Protein AF-A0A2S8WC53-F1 (afdb_monomer)

Nearest PDB structures (foldseek):
  3fcs-assembly2_D  TM=5.038E-01  e=6.935E+00  Homo sapiens
  8xfg-assembly1_B  TM=4.678E-01  e=7.428E+00  Homo sapiens

Solvent-accessible surface area (backbone atoms only — not comparable to full-atom values): 4264 Å² total; per-residue (Å²): 132,88,50,76,48,77,49,76,49,71,41,57,65,93,42,44,70,60,50,60,70,41,42,64,57,53,52,55,60,47,52,66,56,35,79,82,34,82,40,70,48,82,44,82,41,67,59,64,76,82,85,62,74,72,72,74,76,74,89,64,76,75,82,84,124

Structure (mmCIF, N/CA/C/O backbone):
data_AF-A0A2S8WC53-F1
#
_entry.id   AF-A0A2S8WC53-F1
#
loop_
_atom_site.group_PDB
_atom_site.id
_atom_site.type_symbol
_atom_site.label_atom_id
_atom_site.label_alt_id
_atom_site.label_comp_id
_atom_site.label_asym_id
_atom_site.label_entity_id
_atom_site.label_seq_id
_atom_site.pdbx_PDB_ins_code
_atom_site.Cartn_x
_atom_site.Cartn_y
_atom_site.Cartn_z
_atom_site.occupancy
_atom_site.B_iso_or_equiv
_atom_site.auth_seq_id
_atom_site.auth_comp_id
_atom_site.auth_asym_id
_atom_site.auth_atom_id
_atom_site.pdbx_PDB_model_num
ATOM 1 N N . MET A 1 1 ? -17.746 -1.811 19.532 1.00 65.25 1 MET A N 1
ATOM 2 C CA . MET A 1 1 ? -17.509 -2.578 18.283 1.00 65.25 1 MET A CA 1
ATOM 3 C C . MET A 1 1 ? -16.137 -2.203 17.767 1.00 65.25 1 MET A C 1
ATOM 5 O O . MET A 1 1 ? -15.9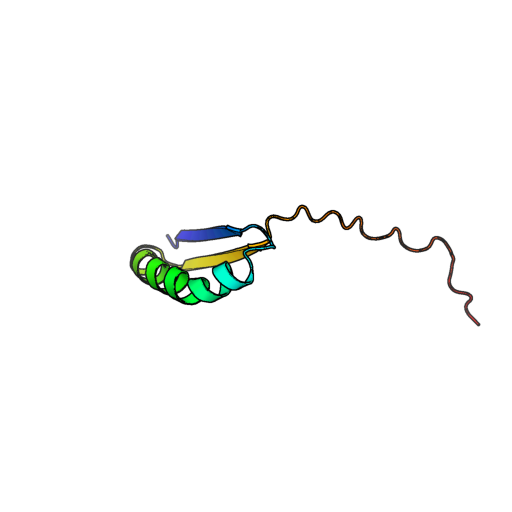70 -1.037 17.450 1.00 65.25 1 MET A O 1
ATOM 9 N N . LYS A 1 2 ? -15.185 -3.142 17.696 1.00 65.69 2 LYS A N 1
ATOM 10 C CA . LYS A 1 2 ? -13.877 -2.861 17.092 1.00 65.69 2 LYS A CA 1
ATOM 11 C C . LYS A 1 2 ? -14.012 -2.860 15.572 1.00 65.69 2 LYS A C 1
ATOM 13 O O . LYS A 1 2 ? -14.391 -3.888 15.010 1.00 65.69 2 LYS A O 1
ATOM 18 N N . ARG A 1 3 ? -13.754 -1.728 14.917 1.00 69.44 3 ARG A N 1
ATOM 19 C CA . ARG A 1 3 ? -13.837 -1.612 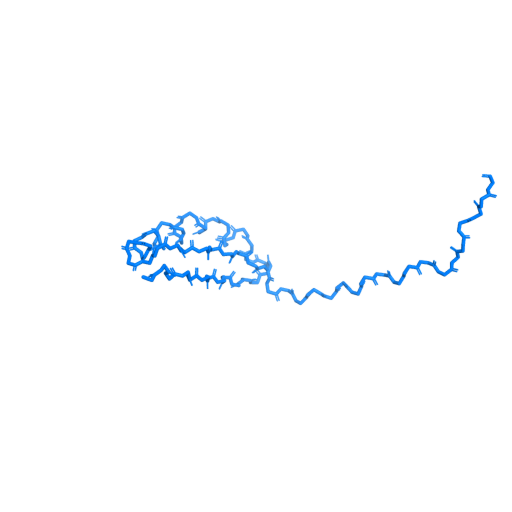13.449 1.00 69.44 3 ARG A CA 1
ATOM 20 C C . ARG A 1 3 ? -12.438 -1.737 12.855 1.00 69.44 3 ARG A C 1
ATOM 22 O O . ARG A 1 3 ? -11.539 -0.984 13.212 1.00 69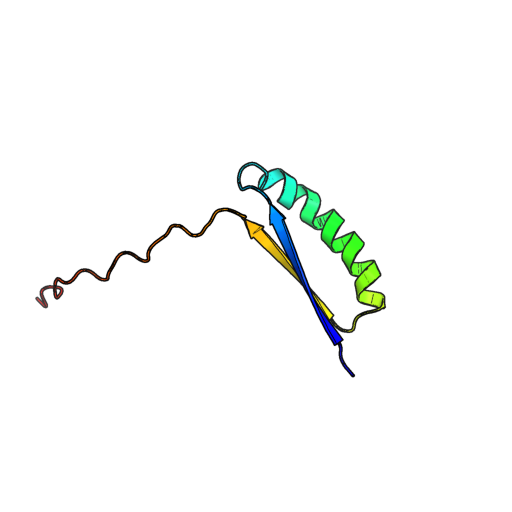.44 3 ARG A O 1
ATOM 29 N N . LYS A 1 4 ? -12.252 -2.713 11.965 1.00 77.56 4 LYS A N 1
ATOM 30 C CA . LYS A 1 4 ? -11.006 -2.907 11.217 1.00 77.56 4 LYS A CA 1
ATOM 31 C C . LYS A 1 4 ? -11.195 -2.372 9.803 1.00 77.56 4 LYS A C 1
ATOM 33 O O . LYS A 1 4 ? -12.113 -2.814 9.116 1.00 77.56 4 LYS A O 1
ATOM 38 N N . ALA A 1 5 ? -10.309 -1.483 9.375 1.00 74.94 5 ALA A N 1
ATOM 39 C CA . ALA A 1 5 ? -10.231 -1.016 7.996 1.00 74.94 5 ALA A CA 1
ATOM 40 C C . ALA A 1 5 ? -8.922 -1.507 7.364 1.00 74.94 5 ALA A C 1
ATOM 42 O O . ALA A 1 5 ? -7.885 -1.574 8.027 1.00 74.94 5 ALA A O 1
ATOM 43 N N . VAL A 1 6 ? -8.974 -1.888 6.089 1.00 78.06 6 VAL A N 1
ATOM 44 C CA . VAL A 1 6 ? -7.795 -2.286 5.312 1.00 78.06 6 VAL A CA 1
ATOM 45 C C . VAL A 1 6 ? -7.723 -1.377 4.098 1.00 78.06 6 VAL A C 1
ATOM 47 O O . VAL A 1 6 ? -8.689 -1.298 3.342 1.00 78.06 6 VAL A O 1
ATOM 50 N N . ILE A 1 7 ? -6.593 -0.697 3.925 1.00 80.19 7 ILE A N 1
ATOM 51 C CA . ILE A 1 7 ? -6.345 0.197 2.792 1.00 80.19 7 ILE A CA 1
ATOM 52 C C . ILE A 1 7 ? -5.248 -0.435 1.943 1.00 80.19 7 ILE A C 1
ATOM 54 O O . ILE A 1 7 ? -4.149 -0.705 2.432 1.00 80.19 7 ILE A O 1
ATOM 58 N N . THR A 1 8 ? -5.560 -0.682 0.673 1.00 81.44 8 THR A N 1
ATOM 59 C CA . THR A 1 8 ? -4.595 -1.193 -0.306 1.00 81.44 8 THR A CA 1
ATOM 60 C C . THR A 1 8 ? -4.236 -0.068 -1.259 1.00 81.44 8 THR A C 1
ATOM 62 O O . THR A 1 8 ? -5.124 0.558 -1.834 1.00 81.44 8 THR A O 1
ATOM 65 N N . ILE A 1 9 ? -2.941 0.196 -1.392 1.00 80.88 9 ILE A N 1
ATOM 66 C CA . ILE A 1 9 ? -2.394 1.198 -2.301 1.00 80.88 9 ILE A CA 1
ATOM 67 C C . ILE A 1 9 ? -1.685 0.445 -3.412 1.00 80.88 9 ILE A C 1
ATOM 69 O O . ILE A 1 9 ? -0.668 -0.214 -3.182 1.00 80.88 9 ILE A O 1
ATOM 73 N N . GLU A 1 10 ? -2.263 0.537 -4.600 1.00 81.50 10 GLU A N 1
ATOM 74 C CA . GLU A 1 10 ? -1.725 -0.064 -5.808 1.00 81.50 10 GLU A CA 1
ATOM 75 C C . GLU A 1 10 ? -0.910 0.971 -6.577 1.00 81.50 10 GLU A C 1
ATOM 77 O O . GLU A 1 10 ? -1.315 2.128 -6.711 1.00 81.50 10 GLU A O 1
ATOM 82 N N . TYR A 1 11 ? 0.245 0.551 -7.075 1.00 77.12 11 TYR A N 1
ATOM 83 C CA . TYR A 1 11 ? 1.124 1.363 -7.909 1.00 77.12 11 TYR A CA 1
ATOM 84 C C . TYR A 1 11 ? 1.655 0.525 -9.067 1.00 77.12 11 TYR A C 1
ATOM 86 O O . TYR A 1 11 ? 1.763 -0.698 -8.970 1.00 77.12 11 TYR A O 1
ATOM 94 N N . GLU A 1 12 ? 1.997 1.186 -10.168 1.00 75.31 12 GLU A N 1
ATOM 95 C CA . GLU A 1 12 ? 2.709 0.546 -11.272 1.00 75.31 12 GLU A CA 1
ATOM 96 C C . GLU A 1 12 ? 4.135 0.186 -10.824 1.00 75.31 12 GLU A C 1
ATOM 98 O O . GLU A 1 12 ? 4.788 0.962 -10.126 1.00 75.31 12 GLU A O 1
ATOM 103 N N . ALA A 1 13 ? 4.650 -0.976 -11.231 1.00 68.00 13 ALA A N 1
ATOM 104 C CA . ALA A 1 13 ? 5.975 -1.457 -10.822 1.00 68.00 13 ALA A CA 1
ATOM 105 C C . ALA A 1 13 ? 7.124 -0.478 -11.120 1.00 68.00 13 ALA A C 1
ATOM 107 O O . ALA A 1 13 ? 8.095 -0.403 -10.369 1.00 68.00 13 ALA A O 1
ATOM 108 N N . GLU A 1 14 ? 7.014 0.280 -12.213 1.00 74.19 14 GLU A N 1
ATOM 109 C CA . GLU A 1 14 ? 7.991 1.305 -12.607 1.00 74.19 14 GLU A CA 1
ATOM 110 C C . GLU A 1 14 ? 8.074 2.445 -11.582 1.00 74.19 14 GLU A C 1
ATOM 112 O O . GLU A 1 14 ? 9.116 3.083 -11.423 1.00 74.19 14 GLU A O 1
ATOM 117 N N . ASP A 1 15 ? 7.004 2.641 -10.815 1.00 77.19 15 ASP A N 1
ATOM 118 C CA . ASP A 1 15 ? 6.915 3.620 -9.746 1.00 77.19 15 ASP A CA 1
ATOM 119 C C . ASP A 1 15 ? 7.190 3.022 -8.360 1.00 77.19 15 ASP A C 1
ATOM 121 O O . ASP A 1 15 ? 7.076 3.744 -7.370 1.00 77.19 15 ASP A O 1
ATOM 125 N N . TYR A 1 16 ? 7.619 1.755 -8.252 1.00 73.00 16 TYR A N 1
ATOM 126 C CA . TYR A 1 16 ? 7.898 1.097 -6.965 1.00 73.00 16 TYR A CA 1
ATOM 127 C C . TYR A 1 16 ? 8.801 1.941 -6.059 1.00 73.00 16 TYR A C 1
ATOM 129 O O . TYR A 1 16 ? 8.471 2.184 -4.902 1.00 73.00 16 TYR A O 1
ATOM 137 N N . LEU A 1 17 ? 9.917 2.457 -6.584 1.00 72.94 17 LEU A N 1
ATOM 138 C CA . LEU A 1 17 ? 10.843 3.270 -5.789 1.00 72.94 17 LEU A CA 1
ATOM 139 C C . 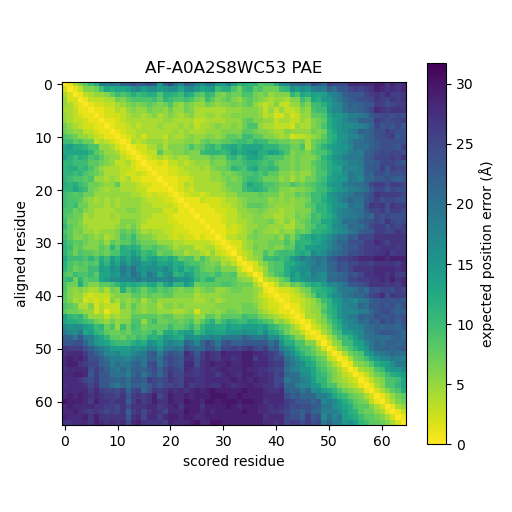LEU A 1 17 ? 10.212 4.595 -5.336 1.00 72.94 17 LEU A C 1
ATOM 141 O O . LEU A 1 17 ? 10.468 5.045 -4.219 1.00 72.94 17 LEU A O 1
ATOM 145 N N . LYS A 1 18 ? 9.349 5.199 -6.162 1.00 78.38 18 LYS A N 1
ATOM 146 C CA . LYS A 1 18 ? 8.603 6.415 -5.798 1.00 78.38 18 LYS A CA 1
ATOM 147 C C . LYS A 1 18 ? 7.530 6.112 -4.751 1.00 78.38 18 LYS A C 1
ATOM 149 O O . LYS A 1 18 ? 7.347 6.901 -3.825 1.00 78.38 18 LYS A O 1
ATOM 154 N N . ALA A 1 19 ? 6.850 4.973 -4.869 1.00 75.38 19 ALA A N 1
ATOM 155 C CA . ALA A 1 19 ? 5.866 4.498 -3.905 1.00 75.38 19 ALA A CA 1
ATOM 156 C C . ALA A 1 19 ? 6.520 4.195 -2.547 1.00 75.38 19 ALA A C 1
ATOM 158 O O . ALA A 1 19 ? 6.027 4.661 -1.523 1.00 75.38 19 ALA A O 1
ATOM 159 N N . MET A 1 20 ? 7.677 3.524 -2.539 1.00 75.50 20 MET A N 1
ATOM 160 C CA . MET A 1 20 ? 8.474 3.259 -1.333 1.00 75.50 20 MET A CA 1
ATOM 161 C C . MET A 1 20 ? 8.984 4.547 -0.681 1.00 75.50 20 MET A C 1
ATOM 163 O O . MET A 1 20 ? 8.913 4.695 0.537 1.00 75.50 20 MET A O 1
ATOM 167 N N . ALA A 1 21 ? 9.453 5.517 -1.472 1.00 80.19 21 ALA A N 1
ATOM 168 C CA . ALA A 1 21 ? 9.880 6.813 -0.942 1.00 80.19 21 ALA A CA 1
ATOM 169 C C . ALA A 1 21 ? 8.727 7.564 -0.249 1.00 80.19 21 ALA A C 1
ATOM 171 O O . ALA A 1 21 ? 8.939 8.232 0.764 1.00 80.19 21 ALA A O 1
ATOM 172 N N . ARG A 1 22 ? 7.498 7.412 -0.759 1.00 81.75 22 ARG A N 1
ATOM 173 C CA . ARG A 1 22 ? 6.279 8.022 -0.202 1.00 81.75 22 ARG A CA 1
ATOM 174 C C . ARG A 1 22 ? 5.586 7.172 0.859 1.00 81.75 22 ARG A C 1
ATOM 176 O O . ARG A 1 22 ? 4.696 7.674 1.540 1.00 81.75 22 ARG A O 1
ATOM 183 N N . GLU A 1 23 ? 5.994 5.921 1.066 1.00 82.19 23 GLU A N 1
ATOM 184 C CA . GLU A 1 23 ? 5.375 5.017 2.042 1.00 82.19 23 GLU A CA 1
ATOM 185 C C . GLU A 1 23 ? 5.345 5.638 3.444 1.00 82.19 23 GLU A C 1
ATOM 187 O O . GLU A 1 23 ? 4.330 5.568 4.138 1.00 82.19 23 GLU A O 1
ATOM 192 N N . LYS A 1 24 ? 6.437 6.294 3.853 1.00 79.69 24 LYS A N 1
ATOM 193 C CA . LYS A 1 24 ? 6.525 6.963 5.157 1.00 79.69 24 LYS A CA 1
ATOM 194 C C . LYS A 1 24 ? 5.522 8.114 5.283 1.00 79.69 24 LYS A C 1
ATOM 196 O O . LYS A 1 24 ? 4.906 8.260 6.337 1.00 79.69 24 LYS A O 1
ATOM 201 N N . GLU A 1 25 ? 5.351 8.911 4.231 1.00 82.81 25 GLU A N 1
ATOM 202 C CA . GLU A 1 25 ? 4.390 10.022 4.194 1.00 82.81 25 GLU A CA 1
ATOM 203 C C . GLU A 1 25 ? 2.953 9.506 4.230 1.00 82.81 25 GLU A C 1
ATOM 205 O O . GLU A 1 25 ? 2.138 9.990 5.014 1.00 82.81 25 GLU A O 1
ATOM 210 N N . ILE A 1 26 ? 2.664 8.458 3.456 1.00 79.81 26 ILE A N 1
ATOM 211 C CA . ILE A 1 26 ? 1.341 7.842 3.407 1.00 79.81 26 ILE A CA 1
ATOM 212 C C . ILE A 1 26 ? 0.994 7.189 4.748 1.00 79.81 26 ILE A C 1
ATOM 214 O O . ILE A 1 26 ? -0.088 7.418 5.284 1.00 79.81 26 ILE A O 1
ATOM 218 N N . ARG A 1 27 ? 1.921 6.429 5.347 1.00 78.31 27 ARG A N 1
ATOM 219 C CA . ARG A 1 27 ? 1.729 5.873 6.694 1.00 78.31 27 ARG A CA 1
ATOM 220 C C . ARG A 1 27 ? 1.475 6.982 7.712 1.00 78.31 27 ARG A C 1
ATOM 222 O O . ARG A 1 27 ? 0.584 6.830 8.538 1.00 78.31 27 ARG A O 1
ATOM 229 N N . ARG A 1 28 ? 2.208 8.099 7.641 1.00 81.62 28 ARG A N 1
ATOM 230 C CA . ARG A 1 28 ? 2.013 9.244 8.543 1.00 81.62 28 ARG A CA 1
ATOM 231 C C . ARG A 1 28 ? 0.620 9.864 8.391 1.00 81.62 28 ARG A C 1
ATOM 233 O O . ARG A 1 28 ? -0.044 10.053 9.402 1.00 81.62 28 ARG A O 1
ATOM 240 N N . ALA A 1 29 ? 0.157 10.102 7.164 1.00 80.25 29 ALA A N 1
ATOM 241 C CA . ALA A 1 29 ? -1.190 10.621 6.906 1.00 80.25 29 ALA A CA 1
ATOM 242 C C . ALA A 1 29 ? -2.294 9.657 7.391 1.00 80.25 29 ALA A C 1
ATOM 244 O O . ALA A 1 29 ? -3.325 10.076 7.910 1.00 80.25 29 ALA A O 1
ATOM 245 N N . LEU A 1 30 ? -2.069 8.345 7.274 1.00 76.75 30 LEU A N 1
ATOM 246 C CA . LEU A 1 30 ? -3.026 7.324 7.711 1.00 76.75 30 LEU A CA 1
ATOM 247 C C . LEU A 1 30 ? -3.045 7.108 9.233 1.00 76.75 30 LEU A C 1
ATOM 249 O O . LEU A 1 30 ? -4.058 6.655 9.764 1.00 76.75 30 LEU A O 1
ATOM 253 N N . VAL A 1 31 ? -1.973 7.449 9.954 1.00 74.38 31 VAL A N 1
ATOM 254 C CA . VAL A 1 31 ? -1.959 7.432 11.429 1.00 74.38 31 VAL A CA 1
ATOM 255 C C . VAL A 1 31 ? -2.967 8.431 11.998 1.00 74.38 31 VAL A C 1
ATOM 257 O O . VAL A 1 31 ? -3.649 8.106 12.968 1.00 74.38 31 VAL A O 1
ATOM 260 N N . GLU A 1 32 ? -3.124 9.598 11.371 1.00 72.00 32 GLU A N 1
ATOM 261 C CA . GLU A 1 32 ? -4.130 10.590 11.774 1.00 72.00 32 GLU A CA 1
ATOM 262 C C . GLU A 1 32 ? -5.558 10.038 11.615 1.00 72.00 32 GLU A C 1
ATOM 264 O O . GLU A 1 32 ? -6.404 10.227 12.487 1.00 72.00 32 GLU A O 1
ATOM 269 N N . LEU A 1 33 ? -5.808 9.248 10.564 1.00 68.25 33 LEU A N 1
ATOM 270 C CA . LEU A 1 33 ? -7.081 8.545 10.349 1.00 68.25 33 LEU A CA 1
ATOM 271 C C . LEU A 1 33 ? -7.298 7.370 11.318 1.00 68.25 33 LEU A C 1
ATOM 273 O O . LEU A 1 33 ? -8.436 7.057 11.679 1.00 68.25 33 LEU A O 1
ATOM 277 N N . ASN A 1 34 ? -6.220 6.729 11.775 1.00 64.19 34 ASN A N 1
ATOM 278 C CA . ASN A 1 34 ? -6.277 5.636 12.747 1.00 64.19 34 ASN A CA 1
ATOM 279 C C . ASN A 1 34 ? -6.721 6.118 14.141 1.00 64.19 34 ASN A C 1
ATOM 281 O O . ASN A 1 34 ? -7.163 5.308 14.943 1.00 64.19 34 ASN A O 1
ATOM 285 N N . ALA A 1 35 ? -6.694 7.423 14.433 1.00 62.56 35 ALA A N 1
ATOM 286 C CA . ALA A 1 35 ? -7.288 7.955 15.664 1.00 62.56 35 ALA A CA 1
ATOM 287 C C . ALA A 1 35 ? -8.815 7.729 15.740 1.00 62.56 35 ALA A C 1
ATOM 289 O O . ALA A 1 35 ? -9.388 7.720 16.827 1.00 62.56 35 ALA A O 1
ATOM 290 N N . VAL A 1 36 ? -9.471 7.517 14.592 1.00 65.69 36 VAL A N 1
ATOM 291 C CA . VAL A 1 36 ? -10.928 7.320 14.476 1.00 65.69 36 VAL A CA 1
ATOM 292 C C . VAL A 1 36 ? -11.299 5.839 14.282 1.00 65.69 36 VAL A C 1
ATOM 294 O O . VAL A 1 36 ? -12.458 5.457 14.442 1.00 65.69 36 VAL A O 1
ATOM 297 N N . SER A 1 37 ? -10.331 4.980 13.945 1.00 61.41 37 SER A N 1
ATOM 298 C CA . SER A 1 37 ? -10.542 3.552 13.667 1.00 61.41 37 SER A CA 1
ATOM 299 C C . SER A 1 37 ? -9.691 2.684 14.585 1.00 61.41 37 SER A C 1
ATOM 301 O O . SER A 1 37 ? -8.494 2.887 14.693 1.00 61.41 37 SER A O 1
ATOM 303 N N . ASP A 1 38 ? -10.270 1.646 15.190 1.00 65.06 38 ASP A N 1
ATOM 304 C CA . ASP A 1 38 ? -9.552 0.810 16.165 1.00 65.06 38 ASP A CA 1
ATOM 305 C C . ASP A 1 38 ? -8.314 0.090 15.588 1.00 65.06 38 ASP A C 1
ATOM 307 O O . ASP A 1 38 ? -7.460 -0.365 16.355 1.00 65.06 38 ASP A O 1
ATOM 311 N N . ARG A 1 39 ? -8.235 -0.091 14.253 1.00 69.06 39 ARG A N 1
ATOM 312 C CA . ARG A 1 39 ? -7.106 -0.739 13.561 1.00 69.06 39 ARG A CA 1
ATOM 313 C C . ARG A 1 39 ? -7.137 -0.527 12.035 1.00 69.06 39 ARG A C 1
ATOM 315 O O . ARG A 1 39 ? -7.941 -1.172 11.354 1.00 69.06 39 ARG A O 1
ATOM 322 N N . ILE A 1 40 ? -6.237 0.296 11.492 1.00 70.75 40 ILE A N 1
ATOM 323 C CA . ILE A 1 40 ? -5.970 0.408 10.043 1.00 70.75 40 ILE A CA 1
ATOM 324 C C . ILE A 1 40 ? -4.756 -0.458 9.661 1.00 70.75 40 ILE A C 1
ATOM 326 O O . ILE A 1 40 ? -3.669 -0.281 10.207 1.00 70.75 40 ILE A O 1
ATOM 330 N N . ASP A 1 41 ? -4.939 -1.396 8.725 1.00 75.19 41 ASP A N 1
ATOM 331 C CA . ASP A 1 41 ? -3.851 -2.154 8.078 1.00 75.19 41 ASP A CA 1
ATOM 332 C C . ASP A 1 41 ? -3.586 -1.564 6.684 1.00 75.19 41 ASP A C 1
ATOM 334 O O . ASP A 1 41 ? -4.521 -1.426 5.891 1.00 75.19 41 ASP A O 1
ATOM 338 N N . VAL A 1 42 ? -2.333 -1.205 6.387 1.00 72.88 42 VAL A N 1
ATOM 339 C CA . VAL A 1 42 ? -1.938 -0.566 5.120 1.00 72.88 42 VAL A CA 1
ATOM 340 C C . VAL A 1 42 ? -1.078 -1.529 4.322 1.00 72.88 42 VAL A C 1
ATOM 342 O O . VAL A 1 42 ? -0.055 -2.007 4.814 1.00 72.88 42 VAL A O 1
ATOM 345 N N . ARG A 1 43 ? -1.489 -1.807 3.084 1.00 78.31 43 ARG A N 1
ATOM 346 C CA . ARG A 1 43 ? -0.798 -2.736 2.187 1.00 78.31 43 ARG A CA 1
ATOM 347 C C . ARG A 1 43 ? -0.385 -2.030 0.907 1.00 78.31 43 ARG A C 1
ATOM 349 O O . ARG A 1 43 ? -1.201 -1.384 0.259 1.00 78.31 43 ARG A O 1
ATOM 356 N N . PHE A 1 44 ? 0.876 -2.208 0.546 1.00 74.62 44 PHE A N 1
ATOM 357 C CA . PHE A 1 44 ? 1.466 -1.730 -0.696 1.00 74.62 44 PHE A CA 1
ATOM 358 C C . PHE A 1 44 ? 1.539 -2.906 -1.668 1.00 74.62 44 PHE A C 1
ATOM 360 O O . PHE A 1 44 ? 2.134 -3.935 -1.342 1.00 74.62 44 PHE A O 1
ATOM 367 N N . GLY A 1 45 ? 0.891 -2.776 -2.823 1.00 72.94 45 GLY A N 1
ATOM 368 C CA . GLY A 1 45 ? 0.839 -3.820 -3.843 1.00 72.94 45 GLY A CA 1
ATOM 369 C C . GLY A 1 45 ? 1.296 -3.298 -5.197 1.00 72.94 45 GLY A C 1
ATOM 370 O O . GLY A 1 45 ? 0.822 -2.262 -5.651 1.00 72.94 45 GLY A O 1
ATOM 371 N N . ASP A 1 46 ? 2.189 -4.038 -5.849 1.00 72.69 46 ASP A N 1
ATOM 372 C CA . ASP A 1 46 ? 2.449 -3.852 -7.275 1.00 72.69 46 ASP A CA 1
ATOM 373 C C . ASP A 1 46 ? 1.196 -4.269 -8.061 1.00 72.69 46 ASP A C 1
ATOM 375 O O . ASP A 1 46 ? 0.647 -5.357 -7.843 1.00 72.69 46 ASP A O 1
ATOM 379 N N . ARG A 1 47 ? 0.738 -3.386 -8.951 1.00 67.50 47 ARG A N 1
ATOM 380 C CA . ARG A 1 47 ? -0.450 -3.568 -9.789 1.00 67.50 47 ARG A CA 1
ATOM 381 C C . ARG A 1 47 ? -0.240 -4.583 -10.912 1.00 67.50 47 ARG A C 1
ATOM 383 O O . ARG A 1 47 ? -1.209 -4.968 -11.570 1.00 67.50 47 ARG A O 1
ATOM 390 N N . ARG A 1 48 ? 0.995 -5.050 -11.143 1.00 63.25 48 ARG A N 1
ATOM 391 C CA . ARG A 1 48 ? 1.251 -6.101 -12.132 1.00 63.25 48 ARG A CA 1
ATOM 392 C C . ARG A 1 48 ? 0.338 -7.299 -11.859 1.00 63.25 48 ARG A C 1
ATOM 394 O O . ARG A 1 48 ? 0.382 -7.864 -10.759 1.00 63.25 48 ARG A O 1
ATOM 401 N N . PRO A 1 49 ? -0.470 -7.735 -12.846 1.00 62.19 49 PRO A N 1
ATOM 402 C CA . PRO A 1 49 ? -1.177 -8.994 -12.713 1.00 62.19 49 PRO A CA 1
ATOM 403 C C . PRO A 1 49 ? -0.124 -10.053 -12.409 1.00 62.19 49 PRO A C 1
ATOM 405 O O . PRO A 1 49 ? 0.907 -10.117 -13.082 1.00 62.19 4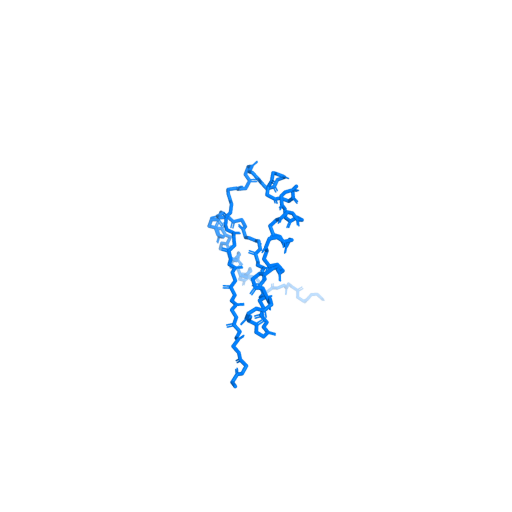9 PRO A O 1
ATOM 408 N N . ARG A 1 50 ? -0.357 -10.866 -11.373 1.00 59.59 50 ARG A N 1
ATOM 409 C CA . ARG A 1 50 ? 0.484 -12.030 -11.078 1.00 59.59 50 ARG A CA 1
ATOM 410 C C . ARG A 1 50 ? 0.276 -13.061 -12.190 1.00 59.59 50 ARG A C 1
ATOM 412 O O . ARG A 1 50 ? -0.319 -14.109 -11.972 1.00 59.59 50 ARG A O 1
ATOM 419 N N . LEU A 1 51 ? 0.761 -12.761 -13.394 1.00 55.78 51 LEU A N 1
ATOM 420 C CA . LEU A 1 51 ? 0.955 -13.681 -14.508 1.00 55.78 51 LEU A CA 1
ATOM 421 C C . LEU A 1 51 ? 2.160 -14.561 -14.182 1.00 55.78 51 LEU A C 1
ATOM 423 O O . LEU A 1 51 ? 3.151 -14.613 -14.898 1.00 55.78 51 LEU A O 1
ATOM 427 N N . ILE A 1 52 ? 2.093 -15.240 -13.048 1.00 53.66 52 ILE A N 1
ATOM 428 C CA . ILE A 1 52 ? 2.929 -16.395 -12.804 1.00 53.66 52 ILE A CA 1
ATOM 429 C C . ILE A 1 52 ? 1.929 -17.505 -12.566 1.00 53.66 52 ILE A C 1
ATOM 431 O O . ILE A 1 52 ? 1.535 -17.783 -11.433 1.00 53.66 52 ILE A O 1
ATOM 435 N N . SER A 1 53 ? 1.474 -18.116 -13.664 1.00 53.62 53 SER A N 1
ATOM 436 C CA . SER A 1 53 ? 0.993 -19.490 -13.590 1.00 53.62 53 SER A CA 1
ATOM 437 C C . SER A 1 53 ? 2.049 -20.245 -12.803 1.00 53.62 53 SER A C 1
ATOM 439 O O . SER A 1 53 ? 3.204 -20.310 -13.229 1.00 53.62 53 SER A O 1
ATOM 441 N N . ARG A 1 54 ? 1.682 -20.743 -11.618 1.00 59.75 54 ARG A N 1
ATOM 442 C CA . ARG A 1 54 ? 2.532 -21.669 -10.874 1.00 59.75 54 ARG A CA 1
ATOM 443 C C . ARG A 1 54 ? 2.870 -22.753 -11.886 1.00 59.75 54 ARG A C 1
ATOM 445 O O . ARG A 1 54 ? 1.943 -23.400 -12.373 1.00 59.75 54 ARG A O 1
ATOM 452 N N . ALA A 1 55 ? 4.140 -22.852 -12.289 1.00 65.50 55 ALA A N 1
ATOM 453 C CA . ALA A 1 55 ? 4.550 -23.861 -13.253 1.00 65.50 55 ALA A CA 1
ATOM 454 C C . ALA A 1 55 ? 3.949 -25.184 -12.775 1.00 65.50 55 ALA A C 1
ATOM 456 O O . ALA A 1 55 ? 4.053 -25.505 -11.582 1.00 65.50 55 ALA A O 1
ATOM 457 N N . ALA A 1 56 ? 3.210 -25.866 -13.655 1.00 65.06 56 ALA A N 1
ATOM 458 C CA . ALA A 1 56 ? 2.631 -27.151 -13.310 1.00 65.06 56 ALA A CA 1
ATOM 459 C C . ALA A 1 56 ? 3.753 -28.006 -12.720 1.00 65.06 56 ALA A C 1
ATOM 461 O O . ALA A 1 56 ? 4.871 -28.000 -13.245 1.00 65.06 56 ALA A O 1
ATOM 462 N N . ALA A 1 57 ? 3.479 -28.665 -11.590 1.00 67.56 57 ALA A N 1
ATOM 463 C CA . ALA A 1 57 ? 4.455 -29.564 -10.999 1.00 67.56 57 ALA A CA 1
ATOM 464 C C . ALA A 1 57 ? 4.938 -30.512 -12.110 1.00 67.56 57 ALA A C 1
ATOM 466 O O . ALA A 1 57 ? 4.090 -31.014 -12.857 1.00 67.56 57 ALA A O 1
ATOM 467 N N . PRO A 1 58 ? 6.258 -30.703 -12.287 1.00 67.06 58 PRO A N 1
ATOM 468 C CA . PRO A 1 58 ? 6.753 -31.592 -13.323 1.00 67.06 58 PRO A CA 1
ATOM 469 C C . PRO A 1 58 ? 6.057 -32.946 -13.166 1.00 67.06 58 PRO A C 1
ATOM 471 O O . PRO A 1 58 ? 6.058 -33.528 -12.086 1.00 67.06 58 PRO A O 1
ATOM 474 N N . SER A 1 59 ? 5.444 -33.440 -14.243 1.00 71.44 59 SER A N 1
ATOM 475 C CA . SER A 1 59 ? 4.760 -34.741 -14.270 1.00 71.44 59 SER A C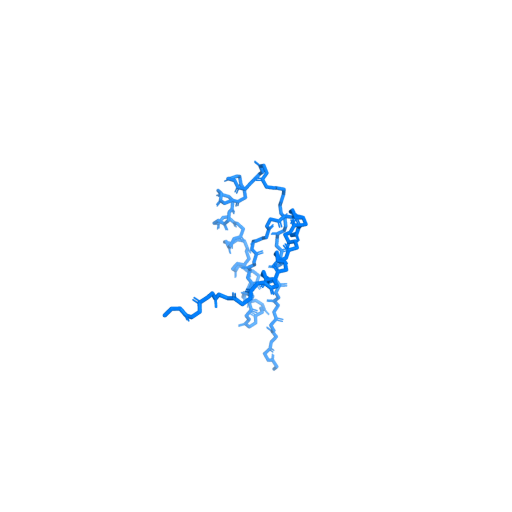A 1
ATOM 476 C C . SER A 1 59 ? 5.724 -35.917 -14.108 1.00 71.44 59 SER A C 1
ATOM 478 O O . SER A 1 59 ? 5.299 -37.067 -14.022 1.00 71.44 59 SER A O 1
ATOM 480 N N . ARG A 1 60 ? 7.032 -35.640 -14.083 1.00 67.19 60 ARG A N 1
ATOM 481 C CA . ARG A 1 60 ? 8.061 -36.648 -13.915 1.00 67.19 60 ARG A CA 1
ATOM 482 C C . ARG A 1 60 ? 8.151 -37.023 -12.434 1.00 67.19 60 ARG A C 1
ATOM 484 O O . ARG A 1 60 ? 8.491 -36.154 -11.628 1.00 67.19 60 ARG A O 1
ATOM 491 N N . PRO A 1 61 ? 7.906 -38.290 -12.056 1.00 69.88 61 PRO A N 1
ATOM 492 C CA . PRO A 1 61 ? 8.400 -38.763 -10.777 1.00 69.88 61 PRO A CA 1
ATOM 493 C C . PRO A 1 61 ? 9.918 -38.568 -10.796 1.00 69.88 61 PRO A C 1
ATOM 495 O O . PRO A 1 61 ? 10.593 -38.980 -11.742 1.00 69.88 61 PRO A O 1
ATOM 498 N N . TRP A 1 62 ? 10.445 -37.873 -9.790 1.00 67.31 62 TRP A N 1
ATOM 499 C CA . TRP A 1 62 ? 11.878 -37.878 -9.527 1.00 67.31 62 TRP A CA 1
ATOM 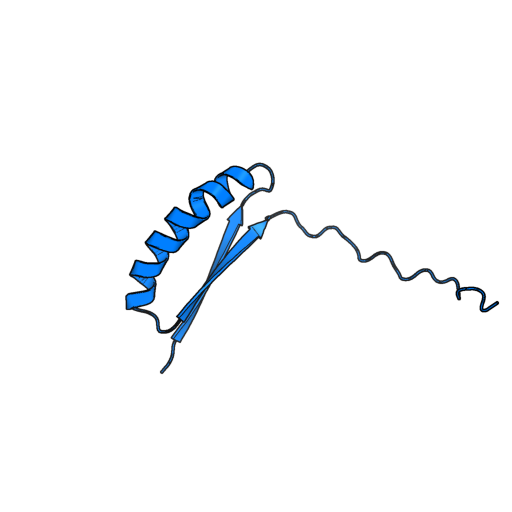500 C C . TRP A 1 62 ? 12.332 -39.342 -9.483 1.00 67.31 62 TRP A C 1
ATOM 502 O O . TRP A 1 62 ? 11.670 -40.126 -8.790 1.00 67.31 62 TRP A O 1
ATOM 512 N N . PRO A 1 63 ? 13.381 -39.745 -10.226 1.00 64.06 63 PRO A N 1
ATOM 513 C CA . PRO A 1 63 ? 13.952 -41.063 -10.023 1.00 64.06 63 PRO A CA 1
ATOM 514 C C . PRO A 1 63 ? 14.388 -41.119 -8.560 1.00 64.06 63 PRO A C 1
ATOM 516 O O . PRO A 1 63 ? 15.209 -40.320 -8.111 1.00 64.06 63 PRO A O 1
ATOM 519 N N . ARG A 1 64 ? 13.731 -41.988 -7.790 1.00 65.25 64 ARG A N 1
ATOM 520 C CA . ARG A 1 64 ? 14.284 -42.445 -6.524 1.00 65.25 64 ARG A CA 1
ATOM 521 C C . ARG A 1 64 ? 15.403 -43.403 -6.898 1.00 65.25 64 ARG A C 1
ATOM 523 O O . ARG A 1 64 ? 15.122 -44.576 -7.125 1.00 65.25 64 ARG A O 1
ATOM 530 N N . ASP A 1 65 ? 16.603 -42.859 -7.037 1.00 64.38 65 ASP A N 1
ATOM 531 C CA . ASP A 1 65 ? 17.812 -43.620 -6.736 1.00 64.38 6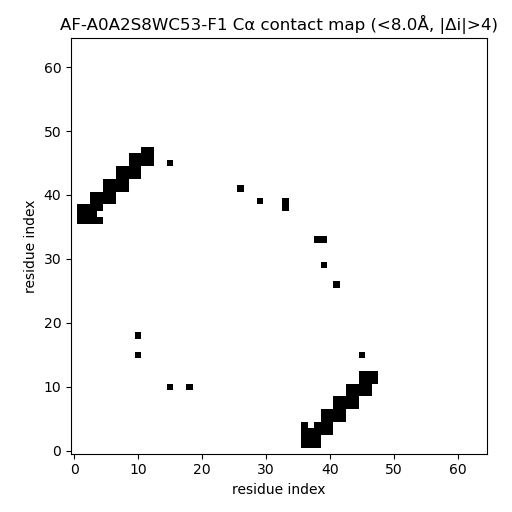5 ASP A C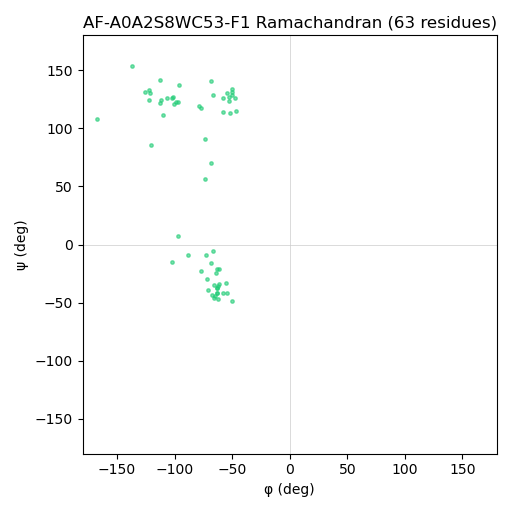A 1
ATOM 532 C C . ASP A 1 65 ? 17.974 -43.689 -5.209 1.00 64.38 65 ASP A C 1
ATOM 534 O O . ASP A 1 65 ? 17.677 -42.669 -4.534 1.00 64.38 65 ASP A O 1
#

Radius of gyration: 19.56 Å; Cα contacts (8 Å, |Δi|>4): 52; chains: 1; bounding box: 35×54×33 Å

Mean predicted aligned error: 12.95 Å

Sequence (65 aa):
MKRKAVITIEYEAEDYLKAMAREKEIRRALVELNAVSDRIDVRFGDRRPRLISRAAAPSRPWPRD

Secondary structure (DSSP, 8-state):
-PPEEEEEEEE-GGGHHHHHHHHHHHHHHHHHHHTTSSEEEEEEEE-S------PPPPSSPP---

Foldseek 3Di:
DQAEAEEEDEDAPVCVVVCVVCVVVVVVVVVVVCVVHVYYHYHYDYPPDPPPPPPPDPPDDDPPD

pLDDT: mean 71.31, std 7.41, range [53.62, 82.81]